Protein AF-A0A318XLL6-F1 (afdb_monomer_lite)

Secondary structure (DSSP, 8-state):
-HHHHHHHHHHHTHHHHHHHHHHHHTS--HHHHHHHHHHHHHHHHHHHHHHHHHHH-

Structure (mmCIF, N/CA/C/O backbone):
d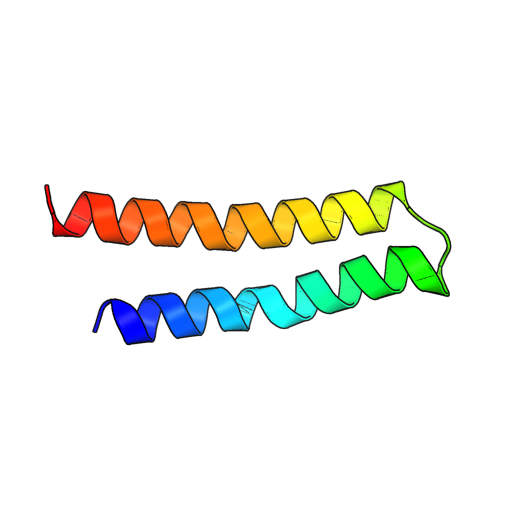ata_AF-A0A318XLL6-F1
#
_entry.id   AF-A0A318XLL6-F1
#
loop_
_atom_site.group_PDB
_atom_site.id
_atom_site.type_symbol
_atom_site.label_atom_id
_atom_site.label_alt_id
_atom_site.label_comp_id
_atom_site.label_asym_id
_atom_site.label_entity_id
_atom_site.label_seq_id
_atom_site.pdbx_PDB_ins_code
_atom_site.Cartn_x
_atom_site.Cartn_y
_atom_site.Cartn_z
_atom_site.occupancy
_atom_site.B_iso_or_equiv
_atom_site.auth_seq_id
_atom_site.auth_comp_id
_atom_site.auth_asym_id
_atom_site.auth_atom_id
_atom_site.pdbx_PDB_model_num
ATOM 1 N N . MET A 1 1 ? 1.766 -4.489 -21.208 1.00 75.00 1 MET A N 1
ATOM 2 C CA . MET A 1 1 ? 1.883 -5.348 -20.003 1.00 75.00 1 MET A CA 1
ATOM 3 C C . MET A 1 1 ? 2.007 -4.554 -18.708 1.00 75.00 1 MET A C 1
ATOM 5 O O . MET A 1 1 ? 1.276 -4.875 -17.784 1.00 75.00 1 MET A O 1
ATOM 9 N N . LEU A 1 2 ? 2.850 -3.514 -18.637 1.00 82.06 2 LEU A N 1
ATOM 10 C CA . LEU A 1 2 ? 3.024 -2.675 -17.435 1.00 82.06 2 LEU A CA 1
ATOM 11 C C . LEU A 1 2 ? 1.714 -2.178 -16.814 1.00 82.06 2 LEU A C 1
ATOM 13 O O . LEU A 1 2 ? 1.494 -2.381 -15.629 1.00 82.06 2 LEU A O 1
ATOM 17 N N . PHE A 1 3 ? 0.813 -1.613 -17.621 1.00 83.94 3 PHE A N 1
ATOM 18 C CA . PHE A 1 3 ? -0.472 -1.102 -17.133 1.00 83.94 3 PHE A CA 1
ATOM 19 C C . PHE A 1 3 ? -1.364 -2.183 -16.505 1.00 83.94 3 PHE A C 1
ATOM 21 O O . PHE A 1 3 ? -1.996 -1.938 -15.483 1.00 83.94 3 PHE A O 1
ATOM 28 N N . ILE A 1 4 ? -1.372 -3.394 -17.072 1.00 90.06 4 ILE A N 1
ATOM 29 C CA . ILE A 1 4 ? -2.130 -4.538 -16.539 1.00 90.06 4 ILE A CA 1
ATOM 30 C C . ILE A 1 4 ? -1.521 -4.997 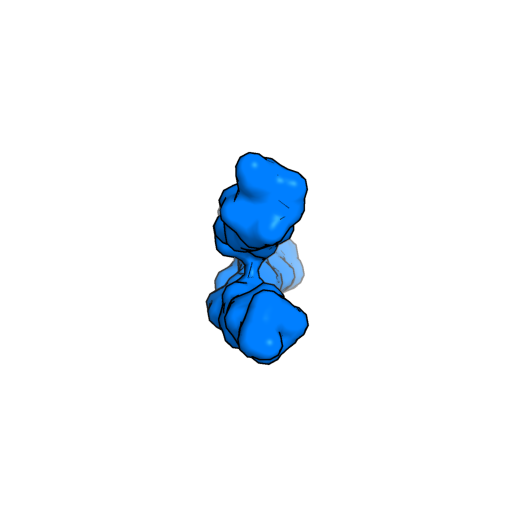-15.208 1.00 90.06 4 ILE A C 1
ATOM 32 O O . ILE A 1 4 ? -2.244 -5.260 -14.253 1.00 90.06 4 ILE A O 1
ATOM 36 N N . LEU A 1 5 ? -0.189 -5.040 -15.118 1.00 87.75 5 LEU A N 1
ATOM 37 C CA . LEU A 1 5 ? 0.520 -5.378 -13.884 1.00 87.75 5 LEU A CA 1
ATOM 38 C C . LEU A 1 5 ? 0.247 -4.342 -12.781 1.00 87.75 5 LEU A C 1
ATOM 40 O O . LEU A 1 5 ? -0.081 -4.715 -11.659 1.00 87.75 5 LEU A O 1
ATOM 44 N N . SER A 1 6 ? 0.309 -3.046 -13.104 1.00 87.44 6 SER A N 1
ATOM 45 C CA . SER A 1 6 ? -0.039 -1.966 -12.173 1.00 87.44 6 SER A CA 1
ATOM 46 C C . SER A 1 6 ? -1.494 -2.048 -11.712 1.00 87.44 6 SER A C 1
ATOM 48 O O . SER A 1 6 ? -1.763 -1.840 -10.533 1.00 87.44 6 SER A O 1
ATOM 50 N N . PHE A 1 7 ? -2.421 -2.406 -12.605 1.00 89.50 7 PHE A N 1
ATOM 51 C CA . PHE A 1 7 ? -3.822 -2.626 -12.251 1.00 89.50 7 PHE A CA 1
ATOM 52 C C . PHE A 1 7 ? -3.984 -3.760 -11.228 1.00 89.50 7 PHE A C 1
ATOM 54 O O . PHE A 1 7 ? -4.626 -3.561 -10.200 1.00 89.50 7 PHE A O 1
ATOM 61 N N . PHE A 1 8 ? -3.335 -4.911 -11.438 1.00 90.88 8 PHE A N 1
ATOM 62 C CA . PHE A 1 8 ? -3.367 -6.012 -10.467 1.00 90.88 8 PHE A CA 1
ATOM 63 C C . PHE A 1 8 ? -2.763 -5.631 -9.114 1.00 90.88 8 PHE A C 1
ATOM 65 O O . PHE A 1 8 ? -3.301 -6.017 -8.076 1.00 90.88 8 PHE A O 1
ATOM 72 N N . ILE A 1 9 ? -1.685 -4.844 -9.111 1.00 90.69 9 ILE A N 1
ATOM 73 C CA . ILE A 1 9 ? -1.069 -4.345 -7.877 1.00 90.69 9 ILE A CA 1
ATOM 74 C C . ILE A 1 9 ? -2.056 -3.451 -7.114 1.00 90.69 9 ILE A C 1
ATOM 76 O O . ILE A 1 9 ? -2.286 -3.684 -5.929 1.00 90.69 9 ILE A O 1
ATOM 80 N N . ILE A 1 10 ? -2.714 -2.503 -7.788 1.00 89.25 10 ILE A N 1
ATOM 81 C CA . ILE A 1 10 ? -3.741 -1.642 -7.175 1.00 89.25 10 ILE A CA 1
ATOM 82 C C . ILE A 1 10 ? -4.910 -2.477 -6.629 1.00 89.25 10 ILE A C 1
ATOM 84 O O . ILE A 1 10 ? -5.349 -2.260 -5.500 1.00 89.25 10 ILE A O 1
ATOM 88 N N . CYS A 1 11 ? -5.389 -3.467 -7.387 1.00 90.31 11 CYS A N 1
ATOM 89 C CA . CYS A 1 11 ? -6.462 -4.356 -6.940 1.00 90.31 11 CYS A CA 1
ATOM 90 C C . CYS A 1 11 ? -6.066 -5.195 -5.719 1.00 90.31 11 CYS A C 1
ATOM 92 O O . CYS A 1 11 ? -6.897 -5.414 -4.843 1.00 90.31 11 CYS A O 1
ATOM 94 N N . SER A 1 12 ? -4.809 -5.635 -5.619 1.00 88.81 12 SER A N 1
ATOM 95 C CA . SER A 1 12 ? -4.336 -6.412 -4.465 1.00 88.81 12 SER A CA 1
ATOM 96 C C . SER A 1 12 ? -4.387 -5.618 -3.152 1.00 88.81 12 SER A C 1
ATOM 98 O O . SER A 1 12 ? -4.681 -6.181 -2.099 1.00 88.81 12 SER A O 1
ATOM 100 N N . GLY A 1 13 ? -4.196 -4.296 -3.222 1.00 89.69 13 GLY A N 1
ATOM 101 C CA . GLY A 1 13 ? -4.310 -3.389 -2.079 1.00 89.69 13 GLY A CA 1
ATOM 102 C C . GLY A 1 13 ? -5.749 -3.088 -1.647 1.00 89.69 13 GLY A C 1
ATOM 103 O O . GLY A 1 13 ? -5.946 -2.566 -0.549 1.00 89.69 13 GLY A O 1
ATOM 104 N N . TYR A 1 14 ? -6.755 -3.425 -2.468 1.00 90.00 14 TYR A N 1
ATOM 105 C CA . TYR A 1 14 ? -8.160 -3.074 -2.230 1.00 90.00 14 TYR A CA 1
ATOM 106 C C . TYR A 1 14 ? -8.681 -3.619 -0.899 1.00 90.00 14 TYR A C 1
ATOM 108 O O . TYR A 1 14 ? -9.223 -2.861 -0.100 1.00 90.00 14 TYR A O 1
ATOM 116 N N . TYR A 1 15 ? -8.459 -4.909 -0.626 1.00 89.94 15 TYR A N 1
ATOM 117 C CA . TYR A 1 15 ? -8.924 -5.537 0.612 1.00 89.94 15 TYR A CA 1
ATOM 118 C C . TYR A 1 15 ? -8.318 -4.866 1.851 1.00 89.94 15 TYR A C 1
ATOM 120 O O . TYR A 1 15 ? -9.038 -4.532 2.789 1.00 89.94 15 TYR A O 1
ATOM 128 N N . THR A 1 16 ? -7.010 -4.603 1.835 1.00 91.75 16 THR A N 1
ATOM 129 C CA . THR A 1 16 ? -6.297 -3.953 2.944 1.00 91.75 16 THR A CA 1
ATOM 130 C C . THR A 1 16 ? -6.763 -2.510 3.153 1.00 91.75 16 THR A C 1
ATOM 132 O O . THR A 1 16 ? -6.923 -2.074 4.293 1.00 91.75 16 THR A O 1
ATOM 135 N N . LEU A 1 17 ? -7.050 -1.780 2.070 1.00 93.00 17 LEU A N 1
ATOM 136 C CA . LEU A 1 17 ? -7.650 -0.443 2.124 1.00 93.00 17 LEU A CA 1
ATOM 137 C C . LEU A 1 17 ? -9.042 -0.476 2.759 1.00 93.00 17 LEU A C 1
ATOM 139 O O . LEU A 1 17 ? -9.313 0.287 3.687 1.00 93.00 17 LEU A O 1
ATOM 143 N N . THR A 1 18 ? -9.915 -1.372 2.296 1.00 93.19 18 THR A N 1
ATOM 144 C CA . THR A 1 18 ? -11.266 -1.531 2.846 1.00 93.19 18 THR A CA 1
ATOM 145 C C . THR A 1 18 ? -11.221 -1.956 4.311 1.00 93.19 18 THR A C 1
ATOM 147 O O . THR A 1 18 ? -11.954 -1.400 5.126 1.00 93.19 18 THR A O 1
ATOM 150 N N . PHE A 1 19 ? -10.321 -2.871 4.669 1.00 92.62 19 PHE A N 1
ATOM 151 C CA . PHE A 1 19 ? -10.096 -3.298 6.046 1.00 92.62 19 PHE A CA 1
ATOM 152 C C . PHE A 1 19 ? -9.640 -2.138 6.940 1.00 92.62 19 PHE A C 1
ATOM 154 O O . PHE A 1 19 ? -10.206 -1.931 8.010 1.00 92.62 19 PHE A O 1
ATOM 161 N N . GLY A 1 20 ? -8.685 -1.322 6.486 1.00 92.81 20 GLY A N 1
ATOM 162 C CA . GLY A 1 20 ? -8.227 -0.152 7.235 1.00 92.81 20 GLY A CA 1
ATOM 163 C C . GLY A 1 20 ? -9.317 0.909 7.426 1.00 92.81 20 GLY A C 1
ATOM 164 O O . GLY A 1 20 ? -9.453 1.471 8.514 1.00 92.81 20 GLY A O 1
ATOM 165 N N . ILE A 1 21 ? -10.158 1.135 6.408 1.00 92.88 21 ILE A N 1
ATOM 166 C CA . ILE A 1 21 ? -11.342 2.004 6.521 1.00 92.88 21 ILE A CA 1
ATOM 167 C C . ILE A 1 21 ? -12.339 1.427 7.533 1.00 92.88 21 ILE A C 1
ATOM 169 O O . ILE A 1 21 ? -12.917 2.184 8.319 1.00 92.88 21 ILE A O 1
ATOM 173 N N . ASN A 1 22 ? -12.532 0.106 7.532 1.00 93.62 22 ASN A N 1
ATOM 174 C CA . ASN A 1 22 ? -13.421 -0.557 8.474 1.00 93.62 22 ASN A CA 1
ATOM 175 C C . ASN A 1 22 ? -12.914 -0.433 9.916 1.00 93.62 22 ASN A C 1
ATOM 177 O O . ASN A 1 22 ? -13.665 0.012 10.776 1.00 93.62 22 ASN A O 1
ATOM 181 N N . MET A 1 23 ? -11.627 -0.691 10.171 1.00 93.06 23 MET A N 1
ATOM 182 C CA . MET A 1 23 ? -11.027 -0.496 11.500 1.00 93.06 23 MET A CA 1
ATOM 183 C C . MET A 1 23 ? -11.160 0.948 11.995 1.00 93.06 23 MET A C 1
ATOM 185 O O . MET A 1 23 ? -11.381 1.191 13.182 1.00 93.06 23 MET A O 1
ATOM 189 N N . TRP A 1 24 ? -11.043 1.924 11.090 1.00 91.88 24 TRP A N 1
ATOM 190 C CA . TRP A 1 24 ? -11.212 3.330 11.442 1.00 91.88 24 TRP A CA 1
ATOM 191 C C . TRP A 1 24 ? -12.654 3.648 11.852 1.00 91.88 24 TRP A C 1
ATOM 193 O O . TRP A 1 24 ? -12.870 4.337 12.849 1.00 91.88 24 TRP A O 1
ATOM 203 N N . LYS A 1 25 ? -13.638 3.202 11.059 1.00 90.88 25 LYS A N 1
ATOM 204 C CA . LYS A 1 25 ? -15.048 3.599 11.212 1.00 90.88 25 LYS A CA 1
ATOM 205 C C . LYS A 1 25 ? -15.836 2.721 12.181 1.00 90.88 25 LYS A C 1
ATOM 207 O O . LYS A 1 25 ? -16.656 3.252 12.921 1.00 90.88 25 LYS A O 1
ATOM 212 N N . GLN A 1 26 ? -15.631 1.409 12.137 1.00 92.31 26 GLN A N 1
ATOM 213 C CA . GLN A 1 26 ? -16.393 0.419 12.901 1.00 92.31 26 GLN A CA 1
ATOM 214 C C . GLN A 1 26 ? -15.738 0.139 14.254 1.00 92.31 26 GLN A C 1
ATOM 216 O O . GLN A 1 26 ? -16.391 0.262 15.285 1.00 92.31 26 GLN A O 1
ATOM 221 N N . ASP A 1 27 ? -14.433 -0.137 14.260 1.00 88.44 27 ASP A N 1
ATOM 222 C CA . ASP A 1 27 ? -13.726 -0.553 15.480 1.00 88.44 27 ASP A CA 1
ATOM 223 C C . ASP A 1 27 ? -13.211 0.639 16.308 1.00 88.44 27 ASP A C 1
ATOM 225 O O . ASP A 1 27 ? -12.624 0.453 17.373 1.00 88.44 27 ASP A O 1
ATOM 229 N N . ASN A 1 28 ? -13.386 1.877 15.813 1.00 90.69 28 ASN A N 1
ATOM 230 C CA . ASN A 1 28 ? -12.821 3.118 16.369 1.00 90.69 28 ASN A CA 1
ATOM 231 C C . ASN A 1 28 ? -11.290 3.082 16.575 1.00 90.69 28 ASN A C 1
ATOM 233 O O . ASN A 1 28 ? -10.709 3.980 17.193 1.00 90.69 28 ASN A O 1
ATOM 237 N N . ASN A 1 29 ? -10.608 2.081 16.014 1.00 91.38 29 ASN A N 1
ATOM 238 C CA . ASN A 1 29 ? -9.169 1.919 16.101 1.00 91.38 29 ASN A CA 1
ATOM 239 C C . ASN A 1 29 ? -8.494 2.738 14.998 1.00 91.38 29 ASN A C 1
ATOM 241 O O . ASN A 1 29 ? -8.015 2.217 13.990 1.00 91.38 29 ASN A O 1
ATOM 245 N N . LYS A 1 30 ? -8.469 4.058 15.197 1.00 90.69 30 LYS A N 1
ATOM 246 C CA . LYS A 1 30 ? -7.937 5.020 14.219 1.00 90.69 30 LYS A CA 1
ATOM 247 C C . LYS A 1 30 ? -6.457 4.791 13.909 1.00 90.69 30 LYS A C 1
ATOM 249 O O . LYS A 1 30 ? -6.056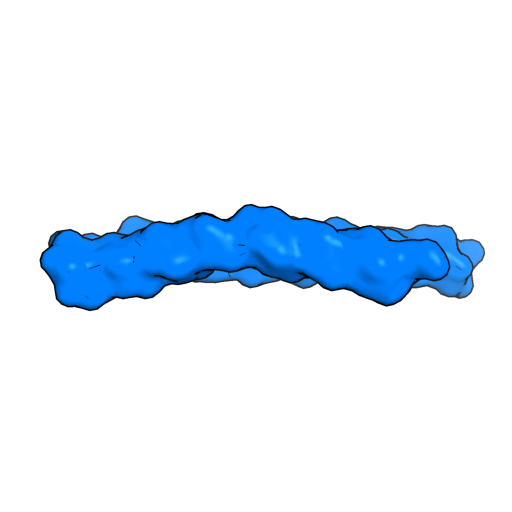 4.957 12.765 1.00 90.69 30 LYS A O 1
ATOM 254 N N . LEU A 1 31 ? -5.661 4.382 14.900 1.00 92.25 31 LEU A N 1
ATOM 255 C CA . LEU A 1 31 ? -4.236 4.076 14.721 1.00 92.25 31 LEU A CA 1
ATOM 256 C C . LEU A 1 31 ? -4.031 2.826 13.857 1.00 92.25 31 LEU A C 1
ATOM 258 O O . LEU A 1 31 ? -3.261 2.872 12.900 1.00 92.25 31 LEU A O 1
ATOM 262 N N . GLY A 1 32 ? -4.756 1.741 14.149 1.00 92.06 32 GLY A N 1
ATOM 263 C CA . GLY A 1 32 ? -4.719 0.519 13.341 1.00 92.06 32 GLY A CA 1
ATOM 264 C C . GLY A 1 32 ? -5.238 0.745 11.920 1.00 92.06 32 GLY A C 1
ATOM 265 O O . GLY A 1 32 ? -4.587 0.349 10.956 1.00 92.06 32 GLY A O 1
ATOM 266 N N . GLY A 1 33 ? -6.356 1.463 11.784 1.00 93.81 33 GLY A N 1
ATOM 267 C CA . GLY A 1 33 ? -6.928 1.831 10.490 1.00 93.81 33 GLY A CA 1
ATOM 268 C C . GLY A 1 33 ? -5.998 2.713 9.655 1.00 93.81 33 GLY A C 1
ATOM 269 O O . GLY A 1 33 ? -5.770 2.421 8.482 1.00 93.81 33 GLY A O 1
ATOM 270 N N . PHE A 1 34 ? -5.395 3.747 10.255 1.00 94.44 34 PHE A N 1
ATOM 271 C CA . PHE A 1 34 ? -4.393 4.583 9.586 1.00 94.44 34 PHE A CA 1
ATOM 272 C C . PHE A 1 34 ? -3.177 3.761 9.152 1.00 94.44 34 PHE A C 1
ATOM 274 O O . PHE A 1 34 ? -2.748 3.87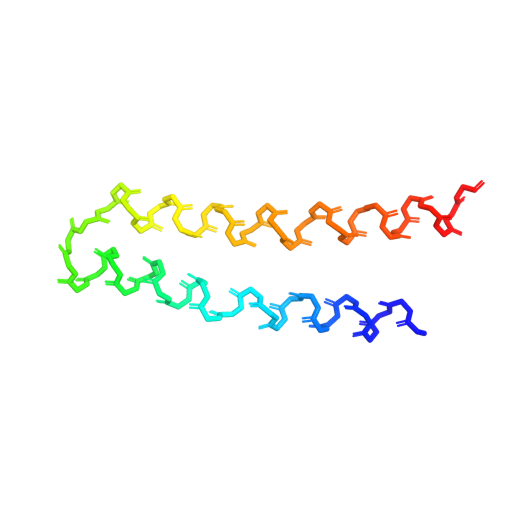6 8.007 1.00 94.44 34 PHE A O 1
ATOM 281 N N . GLY A 1 35 ? -2.662 2.893 10.029 1.00 94.62 35 GLY A N 1
ATOM 282 C CA . GLY A 1 35 ? -1.546 2.003 9.713 1.00 94.62 35 GLY A CA 1
ATOM 283 C C . GLY A 1 35 ? -1.852 1.081 8.533 1.00 94.62 35 GLY A C 1
ATOM 284 O O . GLY A 1 35 ? -1.057 1.001 7.601 1.00 94.62 35 GLY A O 1
ATOM 285 N N . ALA A 1 36 ? -3.024 0.444 8.523 1.00 94.31 36 ALA A N 1
ATOM 286 C CA . ALA A 1 36 ? -3.457 -0.428 7.433 1.00 94.31 36 ALA A CA 1
ATOM 287 C C . ALA A 1 36 ? -3.613 0.326 6.100 1.00 94.31 36 ALA A C 1
ATOM 289 O O . ALA A 1 36 ? -3.125 -0.142 5.070 1.00 94.31 36 ALA A O 1
ATOM 290 N N . ILE A 1 37 ? -4.230 1.514 6.113 1.00 93.62 37 ILE A N 1
ATOM 291 C CA . ILE A 1 37 ? -4.381 2.361 4.917 1.00 93.62 37 ILE A CA 1
ATOM 292 C C . ILE A 1 37 ? -3.010 2.814 4.399 1.00 93.62 37 ILE A C 1
ATOM 294 O O . ILE A 1 37 ? -2.739 2.734 3.201 1.00 93.62 37 ILE A O 1
ATOM 298 N N . PHE A 1 38 ? -2.125 3.259 5.291 1.00 94.81 38 PHE A N 1
ATOM 299 C CA . PHE A 1 38 ? -0.781 3.706 4.935 1.00 94.81 38 PHE A CA 1
ATOM 300 C C . PHE A 1 38 ? 0.058 2.568 4.343 1.00 94.81 38 PHE A C 1
ATOM 302 O O . PHE A 1 38 ? 0.698 2.739 3.305 1.00 94.81 38 PHE A O 1
ATOM 309 N N . LEU A 1 39 ? -0.005 1.380 4.949 1.00 93.56 39 LEU A N 1
ATOM 310 C CA . LEU A 1 39 ? 0.673 0.187 4.451 1.00 93.56 39 LEU A CA 1
ATOM 311 C C . LEU A 1 39 ? 0.146 -0.225 3.067 1.00 93.56 39 LEU A C 1
ATOM 313 O O . LEU A 1 39 ? 0.934 -0.556 2.180 1.00 93.56 39 LEU A O 1
ATOM 317 N N . ALA A 1 40 ? -1.171 -0.164 2.852 1.00 93.50 40 ALA A N 1
ATOM 318 C CA . ALA A 1 40 ? -1.789 -0.445 1.556 1.00 93.50 40 ALA A CA 1
ATOM 319 C C . ALA A 1 40 ? -1.320 0.539 0.469 1.00 93.50 40 ALA A C 1
ATOM 321 O O . ALA A 1 40 ? -0.989 0.130 -0.644 1.00 93.50 40 ALA A O 1
ATOM 322 N N . LEU A 1 41 ? -1.216 1.830 0.794 1.00 93.12 41 LEU A N 1
ATOM 323 C CA . LEU A 1 41 ? -0.710 2.839 -0.139 1.00 93.12 41 LEU A CA 1
ATOM 324 C C . LEU A 1 41 ? 0.765 2.610 -0.484 1.00 93.12 41 LEU A C 1
ATOM 326 O O . LEU A 1 41 ? 1.113 2.582 -1.663 1.00 93.12 41 LEU A O 1
ATOM 330 N N . ILE A 1 42 ? 1.629 2.384 0.510 1.00 94.31 42 ILE A N 1
ATOM 331 C CA . ILE A 1 42 ? 3.061 2.132 0.274 1.00 94.31 42 ILE A CA 1
ATOM 332 C C . ILE A 1 42 ? 3.269 0.862 -0.549 1.00 94.31 42 ILE A C 1
ATOM 334 O O . ILE A 1 42 ? 4.008 0.882 -1.533 1.00 94.31 42 ILE A O 1
ATOM 338 N N . SER A 1 43 ? 2.595 -0.227 -0.178 1.00 90.00 43 SER A N 1
ATOM 339 C CA . SER A 1 43 ? 2.685 -1.506 -0.894 1.00 90.00 43 SER A CA 1
ATOM 340 C C . SER A 1 43 ? 2.145 -1.439 -2.322 1.00 90.00 43 SER A C 1
ATOM 342 O O . SER A 1 43 ? 2.489 -2.295 -3.126 1.00 90.00 43 SER A O 1
ATOM 344 N N . THR A 1 44 ? 1.373 -0.407 -2.670 1.00 91.88 44 THR A N 1
ATOM 345 C CA . THR A 1 44 ? 0.945 -0.147 -4.048 1.00 91.88 44 THR A CA 1
ATOM 346 C C . THR A 1 44 ? 1.943 0.760 -4.779 1.00 91.88 44 THR A C 1
ATOM 348 O O . THR A 1 44 ? 2.390 0.439 -5.879 1.00 91.88 44 THR A O 1
ATOM 351 N N . ILE A 1 45 ? 2.331 1.884 -4.168 1.00 92.69 45 ILE A N 1
ATOM 352 C CA . ILE A 1 45 ? 3.169 2.920 -4.794 1.00 92.69 45 ILE A CA 1
ATOM 353 C C . ILE A 1 45 ? 4.588 2.412 -5.061 1.00 92.69 45 ILE A C 1
ATOM 355 O O . ILE A 1 45 ? 5.111 2.625 -6.153 1.00 92.69 45 ILE A O 1
ATOM 359 N N . VAL A 1 46 ? 5.211 1.730 -4.095 1.00 93.44 46 VAL A N 1
ATOM 360 C CA . VAL A 1 46 ? 6.609 1.279 -4.200 1.00 93.44 46 VAL A CA 1
ATOM 361 C C . VAL A 1 46 ? 6.819 0.310 -5.368 1.00 93.44 46 VAL A C 1
ATOM 363 O O . VAL A 1 46 ? 7.652 0.608 -6.225 1.00 93.44 46 VAL A O 1
ATOM 366 N N . PRO A 1 47 ? 6.096 -0.821 -5.478 1.00 90.94 47 PRO A N 1
ATOM 367 C CA . PRO A 1 47 ? 6.300 -1.736 -6.596 1.00 90.94 47 PRO A CA 1
ATOM 368 C C . PRO A 1 47 ? 5.944 -1.101 -7.938 1.00 90.94 47 PRO A C 1
ATOM 370 O O . PRO A 1 47 ? 6.663 -1.337 -8.905 1.00 90.94 47 PRO A O 1
ATOM 373 N N . VAL A 1 48 ? 4.912 -0.250 -8.011 1.00 91.06 48 VAL A N 1
ATOM 374 C CA . VAL A 1 48 ? 4.616 0.503 -9.241 1.00 91.06 48 VAL A CA 1
ATOM 375 C C . VAL A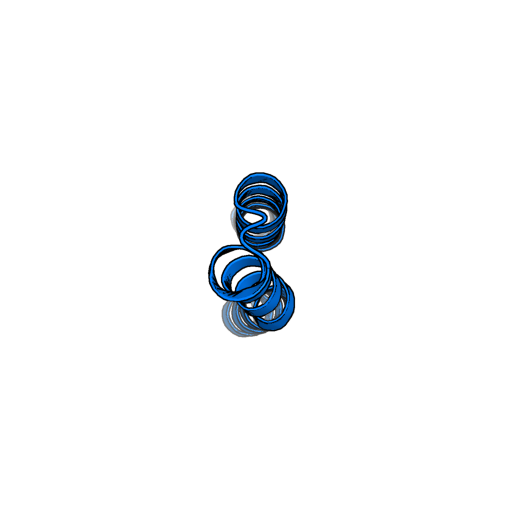 1 48 ? 5.800 1.399 -9.612 1.00 91.06 48 VAL A C 1
ATOM 377 O O . VAL A 1 48 ? 6.284 1.313 -10.735 1.00 91.06 48 VAL A O 1
ATOM 380 N N . ALA A 1 49 ? 6.345 2.186 -8.683 1.00 91.56 49 ALA A N 1
ATOM 381 C CA . ALA A 1 49 ? 7.507 3.032 -8.950 1.00 91.56 49 ALA A CA 1
ATOM 382 C C . ALA A 1 49 ? 8.729 2.219 -9.414 1.00 91.56 49 ALA A C 1
ATOM 384 O O . ALA A 1 49 ? 9.349 2.569 -10.415 1.00 91.56 49 ALA A O 1
ATOM 385 N N . VAL A 1 50 ? 9.038 1.099 -8.751 1.00 92.25 50 VAL A N 1
ATOM 386 C CA . VAL A 1 50 ? 10.154 0.208 -9.124 1.00 92.25 50 VAL A CA 1
ATOM 387 C C . VAL A 1 50 ? 9.970 -0.371 -10.524 1.00 92.25 50 VAL A C 1
ATOM 389 O O . VAL A 1 50 ? 10.918 -0.405 -11.307 1.00 92.25 50 VAL A O 1
ATOM 392 N N . ILE A 1 51 ? 8.756 -0.814 -10.853 1.00 91.00 51 ILE A N 1
ATOM 393 C CA . ILE A 1 51 ? 8.424 -1.363 -12.167 1.00 91.00 51 ILE A CA 1
ATOM 394 C C . ILE A 1 51 ? 8.674 -0.324 -13.268 1.00 91.00 51 ILE A C 1
ATOM 396 O O . ILE A 1 51 ? 9.266 -0.659 -14.291 1.00 91.00 51 ILE A O 1
ATOM 400 N N . TYR A 1 52 ? 8.264 0.930 -13.056 1.00 89.62 52 TYR A N 1
ATOM 401 C CA . TYR A 1 52 ? 8.491 1.996 -14.030 1.00 89.62 52 TYR A CA 1
ATOM 402 C C . TYR A 1 52 ? 9.972 2.390 -14.101 1.00 89.62 52 TYR A C 1
ATOM 404 O O . TYR A 1 52 ? 10.519 2.443 -15.196 1.00 89.62 52 TYR A O 1
ATOM 412 N N . ILE A 1 53 ? 10.666 2.573 -12.972 1.00 92.25 53 ILE A N 1
ATOM 413 C CA . ILE A 1 53 ? 12.106 2.893 -12.968 1.00 92.25 53 ILE A CA 1
ATOM 414 C C . ILE A 1 53 ? 12.905 1.827 -13.724 1.00 92.25 53 ILE A C 1
ATOM 416 O O . ILE A 1 53 ? 13.720 2.163 -14.573 1.00 92.25 53 ILE A O 1
ATOM 420 N N . LYS A 1 54 ? 12.641 0.542 -13.466 1.00 87.25 54 LYS A N 1
ATOM 421 C CA . LYS A 1 54 ? 13.344 -0.564 -14.129 1.00 87.25 54 LYS A CA 1
ATOM 422 C C . LYS A 1 54 ? 13.032 -0.672 -15.622 1.00 87.25 54 LYS A C 1
ATOM 424 O O . LYS A 1 54 ? 13.830 -1.228 -16.361 1.00 87.25 54 LYS A O 1
ATOM 429 N N . PHE A 1 55 ? 11.861 -0.219 -16.059 1.00 81.31 55 PHE A N 1
ATOM 430 C CA . PHE A 1 55 ? 11.491 -0.284 -17.470 1.00 81.31 55 PHE A CA 1
ATOM 431 C C . PHE A 1 55 ? 12.056 0.880 -18.292 1.00 81.31 55 PHE A C 1
ATOM 433 O O . PHE A 1 55 ? 12.264 0.725 -19.491 1.00 81.31 55 PHE A O 1
ATOM 440 N N . TYR A 1 56 ? 12.272 2.040 -17.666 1.00 74.06 56 TYR A N 1
ATOM 441 C CA . TYR A 1 56 ? 12.778 3.244 -18.332 1.00 74.06 56 TYR A CA 1
ATOM 442 C C . TYR A 1 56 ? 14.283 3.497 -18.125 1.00 74.06 56 TYR A C 1
ATOM 444 O O . TYR A 1 56 ? 14.822 4.397 -18.767 1.00 74.06 56 TYR 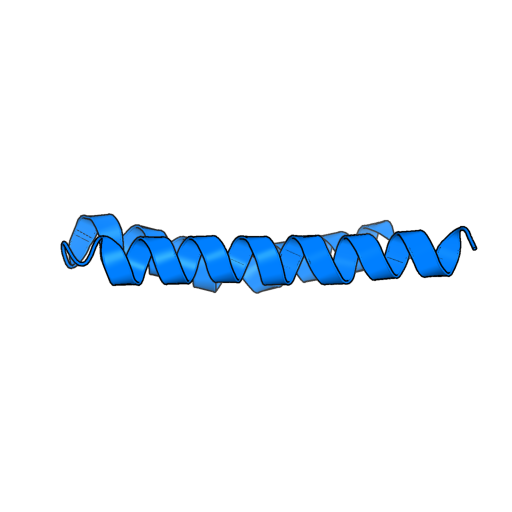A O 1
ATOM 452 N N . SER A 1 57 ? 14.943 2.741 -17.242 1.00 67.88 57 SER A N 1
ATOM 453 C CA . SER A 1 57 ? 16.402 2.733 -17.043 1.00 67.88 57 SER A CA 1
ATOM 454 C C . SER A 1 57 ? 17.078 1.641 -17.859 1.00 67.88 57 SER A C 1
ATOM 456 O O . SER A 1 57 ? 18.288 1.827 -18.111 1.00 67.88 57 SER A O 1
#

Radius of gyration: 13.57 Å; chains: 1; bounding box: 33×11×36 Å

pLDDT: mean 90.11, std 5.06, range [67.88, 94.81]

InterPro domains:
  IPR025018 Protein of unknown function DUF3953 [PF13129] (10-48)

Sequence (57 aa):
MLFILSFFIICSGYYTLTFGINMWKQDNNKLGGFGAIFLALISTIVPVAVIYIKFYS

Foldseek 3Di:
DLVVVLVVQLVVLVVLLVVLVCCVPPVVNPVSSVVSNVVSVCSNVVVNVVSVVVVVD

Organism: NCBI:txid1121337